Protein AF-A0A8S9ZXM9-F1 (afdb_monomer)

Foldseek 3Di:
DVVVVVVVVVVVVVVVPPPPPPPPDPPPPDDPPPDPDDDDDDDDDDDDDDDDDDDDPPPPPPPPPQPQDALPNAQPDPVLVVLLVVQQDPPQDFVSSQVSSQVSCCVVCVPWDKDKGKDFQDDDPPCSVVSRVPDDTDGDDPNQKHWDDDDGMTMIMGIDDD

Solvent-accessible surface area (backbone atoms only — not comparable to full-atom values): 10664 Å² total; per-residue (Å²): 121,73,74,61,58,55,53,54,52,53,54,55,55,59,62,68,69,73,75,82,87,82,79,80,74,81,86,73,89,70,79,88,76,83,73,75,86,81,82,82,87,81,88,79,85,80,82,84,81,81,83,88,80,86,81,81,78,73,71,78,71,74,79,75,74,71,52,80,66,55,89,85,50,67,40,76,42,66,68,57,48,56,52,43,66,71,30,49,49,90,82,77,44,36,67,65,18,30,51,39,32,50,53,53,49,39,72,75,37,75,92,57,46,72,50,64,50,43,41,74,56,73,84,43,104,86,42,46,71,59,58,58,71,70,49,91,78,76,63,49,81,79,72,42,41,37,48,49,76,56,99,47,35,38,36,42,36,36,57,55,87,129

Radius of gyration: 27.13 Å; Cα contacts (8 Å, |Δi|>4): 149; chains: 1; bounding box: 46×67×76 Å

Organism: NCBI:txid189291

Structure (mmCIF, N/CA/C/O backbone):
data_AF-A0A8S9ZXM9-F1
#
_entry.id   AF-A0A8S9ZXM9-F1
#
loop_
_atom_site.group_PDB
_atom_site.id
_atom_site.type_symbol
_atom_site.label_atom_id
_atom_site.label_alt_id
_atom_site.label_comp_id
_atom_site.label_asym_id
_atom_site.label_entity_id
_atom_site.label_seq_id
_atom_site.pdbx_PDB_ins_code
_atom_site.Cartn_x
_atom_site.Cartn_y
_atom_site.Cartn_z
_atom_site.occupancy
_atom_site.B_iso_or_equiv
_atom_site.auth_seq_id
_atom_site.auth_comp_id
_atom_site.auth_asym_id
_atom_site.auth_atom_id
_atom_site.pdbx_PDB_model_num
ATOM 1 N N . MET A 1 1 ? 21.687 10.323 41.405 1.00 58.84 1 MET A N 1
ATOM 2 C CA . MET A 1 1 ? 22.347 10.073 40.101 1.00 58.84 1 MET A CA 1
ATOM 3 C C . MET A 1 1 ? 21.441 10.254 38.877 1.00 58.84 1 MET A C 1
ATOM 5 O O . MET A 1 1 ? 21.938 10.733 37.873 1.00 58.84 1 MET A O 1
ATOM 9 N N . PHE A 1 2 ? 20.129 9.981 38.925 1.00 55.38 2 PHE A N 1
ATOM 10 C CA . PHE A 1 2 ? 19.255 10.072 37.734 1.00 55.38 2 PHE A CA 1
ATOM 11 C C . PHE A 1 2 ? 18.975 11.486 37.182 1.00 55.38 2 PHE A C 1
ATOM 13 O O . PHE A 1 2 ? 18.726 11.631 35.990 1.00 55.38 2 PHE A O 1
ATOM 20 N N . LYS A 1 3 ? 19.051 12.543 38.006 1.00 56.41 3 LYS A N 1
ATOM 21 C CA . LYS A 1 3 ? 18.758 13.921 37.561 1.00 56.41 3 LYS A CA 1
ATOM 22 C C . LYS A 1 3 ? 19.793 14.502 36.588 1.00 56.41 3 LYS A C 1
ATOM 24 O O . LYS A 1 3 ? 19.432 15.352 35.785 1.00 56.41 3 LYS A O 1
ATOM 29 N N . LEU A 1 4 ? 21.046 14.037 36.626 1.00 65.19 4 LEU A N 1
ATOM 30 C CA . LEU A 1 4 ? 22.095 14.558 35.741 1.00 65.19 4 LEU A CA 1
ATOM 31 C C . LEU A 1 4 ? 21.903 14.077 34.293 1.00 65.19 4 LEU A C 1
ATOM 33 O O . LEU A 1 4 ? 22.046 14.861 33.364 1.00 65.19 4 LEU A O 1
ATOM 37 N N . ASN A 1 5 ? 21.486 12.822 34.104 1.00 69.25 5 ASN A N 1
ATOM 38 C CA . ASN A 1 5 ? 21.314 12.226 32.774 1.00 69.25 5 ASN A CA 1
ATOM 39 C C . ASN A 1 5 ? 20.168 12.861 31.973 1.00 69.25 5 ASN A C 1
ATOM 41 O O . ASN A 1 5 ? 20.264 12.977 30.754 1.00 69.25 5 ASN A O 1
ATOM 45 N N . LEU A 1 6 ? 19.112 13.329 32.646 1.00 75.69 6 LEU A N 1
ATOM 46 C CA . LEU A 1 6 ? 17.988 13.991 31.979 1.00 75.69 6 LEU A CA 1
ATOM 47 C C . LEU A 1 6 ? 18.401 15.339 31.362 1.00 75.69 6 LEU A C 1
ATOM 49 O O . LEU A 1 6 ? 17.957 15.683 30.270 1.00 75.69 6 LEU A O 1
ATOM 53 N N . ILE A 1 7 ? 19.289 16.080 32.031 1.00 79.38 7 ILE A N 1
ATOM 54 C CA . ILE A 1 7 ? 19.772 17.384 31.555 1.00 79.38 7 ILE A CA 1
ATOM 55 C C . ILE A 1 7 ? 20.643 17.207 30.303 1.00 79.38 7 ILE A C 1
ATOM 57 O O . ILE A 1 7 ? 20.488 17.961 29.345 1.00 79.38 7 ILE A O 1
ATOM 61 N N . PHE A 1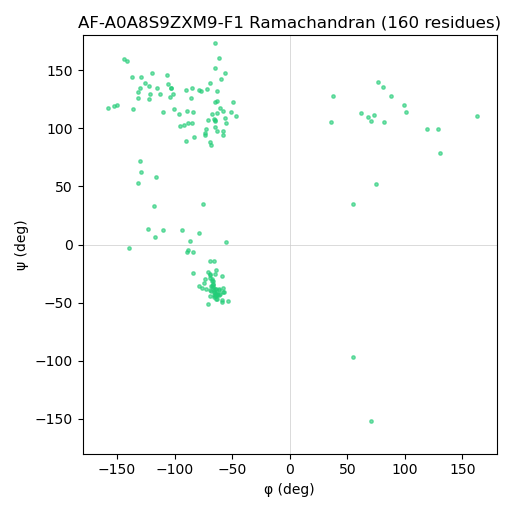 8 ? 21.491 16.173 30.258 1.00 78.19 8 PHE A N 1
ATOM 62 C CA . PHE A 1 8 ? 22.296 15.866 29.069 1.00 78.19 8 PHE A CA 1
ATOM 63 C C . PHE A 1 8 ? 21.442 15.467 27.859 1.00 78.19 8 PHE A C 1
ATOM 65 O O . PHE A 1 8 ? 21.737 15.899 26.747 1.00 78.19 8 PHE A O 1
ATOM 72 N N . ILE A 1 9 ? 20.355 14.715 28.065 1.00 80.81 9 ILE A N 1
ATOM 73 C CA . ILE A 1 9 ? 19.430 14.344 26.981 1.00 80.81 9 ILE A CA 1
ATOM 74 C C . ILE A 1 9 ? 18.710 15.582 26.427 1.00 80.81 9 ILE A C 1
ATOM 76 O O . ILE A 1 9 ? 18.624 15.749 25.212 1.00 80.81 9 ILE A O 1
ATOM 80 N N . ILE A 1 10 ? 18.244 16.487 27.294 1.00 80.12 10 ILE A N 1
ATOM 81 C CA . ILE A 1 10 ? 17.567 17.721 26.862 1.00 80.12 10 ILE A CA 1
ATOM 82 C C . ILE A 1 10 ? 18.533 18.635 26.094 1.00 80.12 10 ILE A C 1
ATOM 84 O O . ILE A 1 10 ? 18.162 19.177 25.052 1.00 80.12 10 ILE A O 1
ATOM 88 N N . LEU A 1 11 ? 19.782 18.762 26.555 1.00 77.75 11 LEU A N 1
ATOM 89 C CA . LEU A 1 11 ? 20.810 19.537 25.853 1.00 77.75 11 LEU A CA 1
ATOM 90 C C . LEU A 1 11 ? 21.161 18.933 24.485 1.00 77.75 11 LEU A C 1
ATOM 92 O O . LEU A 1 11 ? 21.321 19.681 23.523 1.00 77.75 11 LEU A O 1
ATOM 96 N N . TYR A 1 12 ? 21.215 17.603 24.373 1.00 77.25 12 TYR A N 1
ATOM 97 C CA . TYR A 1 12 ? 21.481 16.904 23.111 1.00 77.25 12 TYR A CA 1
ATOM 98 C C . TYR A 1 12 ? 20.339 17.058 22.089 1.00 77.25 12 TYR A C 1
ATOM 100 O O . TYR A 1 12 ? 20.581 17.214 20.894 1.00 77.25 12 TYR A O 1
ATOM 108 N N . ILE A 1 13 ? 19.082 17.083 22.543 1.00 74.81 13 ILE A N 1
ATOM 109 C CA . ILE A 1 13 ? 17.930 17.345 21.665 1.00 74.81 13 ILE A CA 1
ATOM 110 C C . ILE A 1 13 ? 17.935 18.808 21.191 1.00 74.81 13 ILE A C 1
ATOM 112 O O . ILE A 1 13 ? 17.674 19.076 20.019 1.00 74.81 13 ILE A O 1
ATOM 116 N N . PHE A 1 14 ? 18.288 19.762 22.059 1.00 67.44 14 PHE A N 1
ATOM 117 C CA . PHE A 1 14 ? 18.344 21.183 21.688 1.00 67.44 14 PHE A CA 1
ATOM 118 C C . PHE A 1 14 ? 19.449 21.515 20.673 1.00 67.44 14 PHE A C 1
ATOM 120 O O . PHE A 1 14 ? 19.269 22.426 19.861 1.00 67.44 14 PHE A O 1
ATOM 127 N N . THR A 1 15 ? 20.577 20.797 20.679 1.00 65.88 15 THR A N 1
ATOM 128 C CA . THR A 1 15 ? 21.635 20.998 19.673 1.00 65.88 15 THR A CA 1
ATOM 129 C C . THR A 1 15 ? 21.255 20.435 18.303 1.00 65.88 15 THR A C 1
ATOM 131 O O . THR A 1 15 ? 21.638 21.028 17.296 1.00 65.88 15 THR A O 1
ATOM 134 N N . LEU A 1 16 ? 20.438 19.378 18.237 1.00 60.34 16 LEU A N 1
ATOM 135 C CA . LEU A 1 16 ? 19.958 18.803 16.971 1.00 60.34 16 LEU A CA 1
ATOM 136 C C . LEU A 1 16 ? 18.944 19.694 16.227 1.00 60.34 16 LEU A C 1
ATOM 138 O O . LEU A 1 16 ? 18.840 19.610 15.006 1.00 60.34 16 LEU A O 1
ATOM 142 N N . PHE A 1 17 ? 18.240 20.597 16.917 1.00 58.34 17 PHE A N 1
ATOM 143 C CA . PHE A 1 17 ? 17.252 21.488 16.287 1.00 58.34 17 PHE A CA 1
ATOM 144 C C . PHE A 1 17 ? 17.834 22.767 15.658 1.00 58.34 17 PHE A C 1
ATOM 146 O O . PHE A 1 17 ? 17.105 23.496 14.985 1.00 58.34 17 PHE A O 1
ATOM 153 N N . LYS A 1 18 ? 19.132 23.061 15.818 1.00 53.78 18 LYS A N 1
ATOM 154 C CA . LYS A 1 18 ? 19.739 24.301 15.291 1.00 53.78 18 LYS A CA 1
ATOM 155 C C . LYS A 1 18 ? 20.229 24.233 13.835 1.00 53.78 18 LYS A C 1
ATOM 157 O O . LYS A 1 18 ? 20.744 25.235 13.346 1.00 53.78 18 LYS A O 1
ATOM 162 N N . SER A 1 19 ? 20.040 23.124 13.117 1.00 52.16 19 SER A N 1
ATOM 163 C CA . SER A 1 19 ? 20.713 22.903 11.820 1.00 52.16 19 SER A CA 1
ATOM 164 C C . SER A 1 19 ? 19.836 22.941 10.558 1.00 52.16 19 SER A C 1
ATOM 166 O O . SER A 1 19 ? 20.342 22.603 9.496 1.00 52.16 19 SER A O 1
ATOM 168 N N . ASN A 1 20 ? 18.579 23.406 10.608 1.00 50.72 20 ASN A N 1
ATOM 169 C CA . ASN A 1 20 ? 17.680 23.377 9.432 1.00 50.72 20 ASN A CA 1
ATOM 170 C C . ASN A 1 20 ? 17.190 24.748 8.921 1.00 50.72 20 ASN A C 1
ATOM 172 O O . ASN A 1 20 ? 16.101 24.837 8.366 1.00 50.72 20 ASN A O 1
ATOM 176 N N . ASN A 1 21 ? 18.000 25.807 9.029 1.00 52.94 21 ASN A N 1
ATOM 177 C CA . ASN A 1 21 ? 17.746 27.081 8.334 1.00 52.94 21 ASN A CA 1
ATOM 178 C C . ASN A 1 21 ? 18.852 27.406 7.316 1.00 52.94 21 ASN A C 1
ATOM 180 O O . ASN A 1 21 ? 19.478 28.458 7.377 1.00 52.94 21 ASN A O 1
ATOM 184 N N . CYS A 1 22 ? 19.070 26.502 6.359 1.00 48.16 22 CYS A N 1
ATOM 185 C CA . CYS A 1 22 ? 19.856 26.765 5.150 1.00 48.16 22 CYS A CA 1
ATOM 186 C C . CYS A 1 22 ? 19.075 26.335 3.902 1.00 48.16 22 CYS A C 1
ATOM 188 O O . CYS A 1 22 ? 19.506 25.468 3.155 1.00 48.16 22 CYS A O 1
ATOM 190 N N . CYS A 1 23 ? 17.925 26.968 3.672 1.00 48.94 23 CYS A N 1
ATOM 191 C CA . CYS A 1 23 ? 17.291 27.031 2.351 1.00 48.94 23 CYS A CA 1
ATOM 192 C C . CYS A 1 23 ? 16.901 28.487 2.054 1.00 48.94 23 CYS A C 1
ATOM 194 O O . CYS A 1 23 ? 15.752 28.798 1.754 1.00 48.94 23 CYS A O 1
ATOM 196 N N . GLY A 1 24 ? 17.868 29.400 2.183 1.00 41.88 24 GLY A N 1
ATOM 197 C CA . GLY A 1 24 ? 17.791 30.705 1.539 1.00 41.88 24 GLY A CA 1
ATOM 198 C C . GLY A 1 24 ? 18.016 30.505 0.045 1.00 41.88 24 GLY A C 1
ATOM 199 O O . GLY A 1 24 ? 19.150 30.333 -0.391 1.00 41.88 24 GLY A O 1
ATOM 200 N N . PHE A 1 25 ? 16.936 30.476 -0.730 1.00 49.88 25 PHE A N 1
ATOM 201 C CA . PHE A 1 25 ? 17.017 30.584 -2.182 1.00 49.88 25 PHE A CA 1
ATOM 202 C C . PHE A 1 25 ? 17.601 31.958 -2.539 1.00 49.88 25 PHE A C 1
ATOM 204 O O . PHE A 1 25 ? 17.011 32.970 -2.149 1.00 49.88 25 PHE A O 1
ATOM 211 N N . PRO A 1 26 ? 18.707 32.046 -3.299 1.00 46.03 26 PRO A N 1
ATOM 212 C CA . PRO A 1 26 ? 19.041 33.293 -3.958 1.00 46.03 26 PRO A CA 1
ATOM 213 C C . PRO A 1 26 ? 17.979 33.547 -5.032 1.00 46.03 26 PRO A C 1
ATOM 215 O O . PRO A 1 26 ? 17.886 32.833 -6.031 1.00 46.03 26 PRO A O 1
ATOM 218 N N . VAL A 1 27 ? 17.160 34.578 -4.830 1.00 48.56 27 VAL A N 1
ATOM 219 C CA . VAL A 1 27 ? 16.417 35.208 -5.923 1.00 48.56 27 VAL A CA 1
ATOM 220 C C . VAL A 1 27 ? 17.452 35.919 -6.789 1.00 48.56 27 VAL A C 1
ATOM 222 O O . VAL A 1 27 ? 17.769 37.085 -6.579 1.00 48.56 27 VAL A O 1
ATOM 225 N N . GLN A 1 28 ? 18.015 35.196 -7.753 1.00 43.25 28 GLN A N 1
ATOM 226 C CA . GLN A 1 28 ? 18.744 35.799 -8.857 1.00 43.25 28 GLN A CA 1
ATOM 227 C C . GLN A 1 28 ? 17.735 36.056 -9.976 1.00 43.25 28 GLN A C 1
ATOM 229 O O . GLN A 1 28 ? 17.455 35.206 -10.819 1.00 43.25 28 GLN A O 1
ATOM 234 N N . GLN A 1 29 ? 17.125 37.240 -9.932 1.00 52.81 29 GLN A N 1
ATOM 235 C CA . GLN A 1 29 ? 16.458 37.811 -11.092 1.00 52.81 29 GLN A CA 1
ATOM 236 C C . GLN A 1 29 ? 17.530 38.289 -12.072 1.00 52.81 29 GLN A C 1
ATOM 238 O O . GLN A 1 29 ? 18.032 39.403 -11.976 1.00 52.81 29 GLN A O 1
ATOM 243 N N . SER A 1 30 ? 17.849 37.453 -13.049 1.00 47.34 30 SER A N 1
ATOM 244 C CA . SER A 1 30 ? 18.223 37.922 -14.378 1.00 47.34 30 SER A CA 1
ATOM 245 C C . SER A 1 30 ? 17.813 36.852 -15.382 1.00 47.34 30 SER A C 1
ATOM 247 O O . SER A 1 30 ? 18.153 35.678 -15.275 1.00 47.34 30 SER A O 1
ATOM 249 N N . ALA A 1 31 ? 16.944 37.271 -16.294 1.00 46.88 31 ALA A N 1
ATOM 250 C CA . ALA A 1 31 ? 16.279 36.429 -17.266 1.00 46.88 31 ALA A CA 1
ATOM 251 C C . ALA A 1 31 ? 17.275 35.631 -18.131 1.00 46.88 31 ALA A C 1
ATOM 253 O O . ALA A 1 31 ? 18.331 36.163 -18.482 1.00 46.88 31 ALA A O 1
ATOM 254 N N . PRO A 1 32 ? 16.924 34.410 -18.576 1.00 43.56 32 PRO A N 1
ATOM 255 C CA . PRO A 1 32 ? 17.543 33.840 -19.759 1.00 43.56 32 PRO A CA 1
ATOM 256 C C . PRO A 1 32 ? 17.141 34.708 -20.954 1.00 43.56 32 PRO A C 1
ATOM 258 O O . PRO A 1 32 ? 16.023 34.636 -21.466 1.00 43.56 32 PRO A O 1
ATOM 261 N N . VAL A 1 33 ? 18.064 35.572 -21.371 1.00 44.62 33 VAL A N 1
ATOM 262 C CA . VAL A 1 33 ? 18.027 36.186 -22.690 1.00 44.62 33 VAL A CA 1
ATOM 263 C C . VAL A 1 33 ? 18.216 35.048 -23.688 1.00 44.62 33 VAL A C 1
ATOM 265 O O . VAL A 1 33 ? 19.303 34.490 -23.821 1.00 44.62 33 VAL A O 1
ATOM 268 N N . CYS A 1 34 ? 17.141 34.677 -24.375 1.00 40.25 34 CYS A N 1
ATOM 269 C CA . CYS A 1 34 ? 17.221 33.888 -25.593 1.00 40.25 34 CYS A CA 1
ATOM 270 C C . CYS A 1 34 ? 17.864 34.766 -26.677 1.00 40.25 34 CYS A C 1
ATOM 272 O O . CYS A 1 34 ? 17.161 35.428 -27.436 1.00 40.25 34 CYS A O 1
ATOM 274 N N . ILE A 1 35 ? 19.197 34.804 -26.730 1.00 41.47 35 ILE A N 1
ATOM 275 C CA . ILE A 1 35 ? 19.932 35.386 -27.857 1.00 41.47 35 ILE A CA 1
ATOM 276 C C . ILE A 1 35 ? 20.006 34.313 -28.940 1.00 41.47 35 ILE A C 1
ATOM 278 O O . ILE A 1 35 ? 20.899 33.468 -28.951 1.00 41.47 35 ILE A O 1
ATOM 282 N N . CYS A 1 36 ? 19.032 34.347 -29.850 1.00 45.00 36 CYS A N 1
ATOM 283 C CA . CYS A 1 36 ? 19.287 33.924 -31.222 1.00 45.00 36 CYS A CA 1
ATOM 284 C C . CYS A 1 36 ? 20.326 34.891 -31.801 1.00 45.00 36 CYS A C 1
ATOM 286 O O . CYS A 1 36 ? 20.234 36.099 -31.594 1.00 45.00 36 CYS A O 1
ATOM 288 N N . GLY A 1 37 ? 21.356 34.344 -32.441 1.00 40.44 37 GLY A N 1
ATOM 289 C CA . GLY A 1 37 ? 22.493 35.114 -32.922 1.00 40.44 37 GLY A CA 1
ATOM 290 C C . GLY A 1 37 ? 22.131 36.183 -33.954 1.00 40.44 37 GLY A C 1
ATOM 291 O O . GLY A 1 37 ? 21.114 36.098 -34.635 1.00 40.44 37 GLY A O 1
ATOM 292 N N . GLY A 1 38 ? 23.038 37.148 -34.098 1.00 39.50 38 GLY A N 1
ATOM 293 C CA . GLY A 1 38 ? 23.095 38.040 -35.253 1.00 39.50 38 GLY A CA 1
ATOM 294 C C . GLY A 1 38 ? 23.146 39.521 -34.894 1.00 39.50 38 GLY A C 1
ATOM 295 O O . GLY A 1 38 ? 22.120 40.131 -34.648 1.00 39.50 38 GLY A O 1
ATOM 296 N N . GLY A 1 39 ? 24.360 40.077 -34.929 1.00 39.03 39 GLY A N 1
ATOM 297 C CA . GLY A 1 39 ? 24.665 41.351 -35.587 1.00 39.03 39 GLY A CA 1
ATOM 298 C C . GLY A 1 39 ? 23.998 42.647 -35.107 1.00 39.03 39 GLY A C 1
ATOM 299 O O . GLY A 1 39 ? 22.851 42.916 -35.418 1.00 39.03 39 GLY A O 1
ATOM 300 N N . GLY A 1 40 ? 24.832 43.535 -34.557 1.00 38.41 40 GLY A N 1
ATOM 301 C CA . GLY A 1 40 ? 24.922 44.914 -35.050 1.00 38.41 40 GLY A CA 1
ATOM 302 C C . GLY A 1 40 ? 23.887 45.936 -34.573 1.00 38.41 40 GLY A C 1
ATOM 303 O O . GLY A 1 40 ? 22.812 46.039 -35.137 1.00 38.41 40 GLY A O 1
ATOM 304 N N . GLY A 1 41 ? 24.343 46.814 -33.673 1.00 41.47 41 GLY A N 1
ATOM 305 C CA . GLY A 1 41 ? 24.159 48.266 -33.782 1.00 41.47 41 GLY A CA 1
ATOM 306 C C . GLY A 1 41 ? 22.794 48.874 -33.441 1.00 41.47 41 GLY A C 1
ATOM 307 O O . GLY A 1 41 ? 21.746 48.419 -33.870 1.00 41.47 41 GLY A O 1
ATOM 308 N N . GLY A 1 42 ? 22.849 50.027 -32.770 1.00 38.19 42 GLY A N 1
ATOM 309 C CA . GLY A 1 42 ? 21.824 51.059 -32.929 1.00 38.19 42 GLY A CA 1
ATOM 310 C C . GLY A 1 42 ? 21.049 51.412 -31.668 1.00 38.19 42 GLY A C 1
ATOM 311 O O . GLY A 1 42 ? 20.075 50.768 -31.304 1.00 38.19 42 GLY A O 1
ATOM 312 N N . TYR A 1 43 ? 21.473 52.510 -31.052 1.00 44.28 43 TYR A N 1
ATOM 313 C CA . TYR A 1 43 ? 20.714 53.321 -30.108 1.00 44.28 43 TYR A CA 1
ATOM 314 C C . TYR A 1 43 ? 19.442 53.873 -30.771 1.00 44.28 43 TYR A C 1
ATOM 316 O O . TYR A 1 43 ? 19.511 54.323 -31.913 1.00 44.28 43 TYR A O 1
ATOM 324 N N . GLY A 1 44 ? 18.320 53.960 -30.049 1.00 37.66 44 GLY A N 1
ATOM 325 C CA . GLY A 1 44 ? 17.213 54.808 -30.504 1.00 37.66 44 GLY A CA 1
ATOM 326 C C . GLY A 1 44 ? 15.846 54.560 -29.873 1.00 37.66 44 GLY A C 1
ATOM 327 O O . GLY A 1 44 ? 15.204 53.564 -30.157 1.00 37.66 44 GLY A O 1
ATOM 328 N N . CYS A 1 45 ? 15.428 55.539 -29.066 1.00 37.56 45 CYS A N 1
ATOM 329 C CA . CYS A 1 45 ? 14.087 56.117 -28.912 1.00 37.56 45 CYS A CA 1
ATOM 330 C C . CYS A 1 45 ? 12.818 55.246 -28.992 1.00 37.56 45 CYS A C 1
ATOM 332 O O . CYS A 1 45 ? 12.448 54.746 -30.043 1.00 37.56 45 CYS A O 1
ATOM 334 N N . GLY A 1 46 ? 12.001 55.397 -27.943 1.00 39.50 46 GLY A N 1
ATOM 335 C CA . GLY A 1 46 ? 10.728 56.106 -28.110 1.00 39.50 46 GLY A CA 1
ATOM 336 C C . GLY A 1 46 ? 9.470 55.257 -28.288 1.00 39.50 46 GLY A C 1
ATOM 337 O O . GLY A 1 46 ? 9.301 54.567 -29.276 1.00 39.50 46 GLY A O 1
ATOM 338 N N . GLY A 1 47 ? 8.541 55.449 -27.348 1.00 41.84 47 GLY A N 1
ATOM 339 C CA . GLY A 1 47 ? 7.139 55.729 -27.658 1.00 41.84 47 GLY A CA 1
ATOM 340 C C . GLY A 1 47 ? 6.292 54.632 -28.303 1.00 41.84 47 GLY A C 1
ATOM 341 O O . GLY A 1 47 ? 6.321 54.451 -29.507 1.00 41.84 47 GLY A O 1
ATOM 342 N N . GLY A 1 48 ? 5.361 54.111 -27.500 1.00 44.22 48 GLY A N 1
ATOM 343 C CA . GLY A 1 48 ? 3.960 53.994 -27.906 1.00 44.22 48 GLY A CA 1
ATOM 344 C C . GLY A 1 48 ? 3.559 52.812 -28.791 1.00 44.22 48 GLY A C 1
ATOM 345 O O . GLY A 1 48 ? 4.133 52.544 -29.834 1.00 44.22 48 GLY A O 1
ATOM 346 N N . GLY A 1 49 ? 2.429 52.212 -28.414 1.00 38.00 49 GLY A N 1
ATOM 347 C CA . GLY A 1 49 ? 1.515 51.600 -29.372 1.00 38.00 49 GLY A CA 1
ATOM 348 C C . GLY A 1 49 ? 1.603 50.083 -29.505 1.00 38.00 49 GLY A C 1
ATOM 349 O O . GLY A 1 49 ? 2.558 49.537 -30.028 1.00 38.00 49 GLY A O 1
ATOM 350 N N . GLY A 1 50 ? 0.508 49.437 -29.101 1.00 41.06 50 GLY A N 1
ATOM 351 C CA . GLY A 1 50 ? -0.202 48.513 -29.982 1.00 41.06 50 GLY A CA 1
ATOM 352 C C . GLY A 1 50 ? 0.458 47.177 -30.321 1.00 41.06 50 GLY A C 1
ATOM 353 O O . GLY A 1 50 ? 1.264 47.084 -31.228 1.00 41.06 50 GLY A O 1
ATOM 354 N N . GLY A 1 51 ? -0.082 46.122 -29.710 1.00 43.75 51 GLY A N 1
ATOM 355 C CA . GLY A 1 51 ? -0.573 44.969 -30.466 1.00 43.75 51 GLY A CA 1
ATOM 356 C C . GLY A 1 51 ? 0.447 44.017 -31.094 1.00 43.75 51 GLY A C 1
ATOM 357 O O . GLY A 1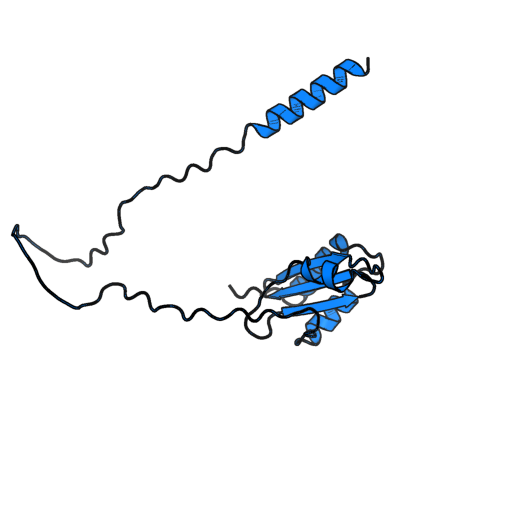 51 ? 0.983 44.269 -32.159 1.00 43.75 51 GLY A O 1
ATOM 358 N N . GLY A 1 52 ? 0.482 42.808 -30.528 1.00 44.34 52 GLY A N 1
ATOM 359 C CA . GLY A 1 52 ? 0.619 41.573 -31.301 1.00 44.34 52 GLY A CA 1
ATOM 360 C C . GLY A 1 52 ? 2.045 41.108 -31.592 1.00 44.34 52 GLY A C 1
ATOM 361 O O . GLY A 1 52 ? 2.843 41.819 -32.181 1.00 44.34 52 GLY A O 1
ATOM 362 N N . GLY A 1 53 ? 2.324 39.844 -31.260 1.00 42.62 53 GLY A N 1
ATOM 363 C CA . GLY A 1 53 ? 3.429 39.108 -31.881 1.00 42.62 53 GLY A CA 1
ATOM 364 C C . GLY A 1 53 ? 4.372 38.406 -30.915 1.00 42.62 53 GLY A C 1
ATOM 365 O O . GLY A 1 53 ? 5.464 38.877 -30.648 1.00 42.62 53 GLY A O 1
ATOM 366 N N . GLY A 1 54 ? 3.922 37.250 -30.424 1.00 51.25 54 GLY A N 1
ATOM 367 C CA . GLY A 1 54 ? 4.717 36.035 -30.225 1.00 51.25 54 GLY A CA 1
ATOM 368 C C . GLY A 1 54 ? 6.181 36.137 -29.788 1.00 51.25 54 GLY A C 1
ATOM 369 O O . GLY A 1 54 ? 7.068 36.264 -30.615 1.00 51.25 54 GLY A O 1
ATOM 370 N N . CYS A 1 55 ? 6.419 35.820 -28.517 1.00 41.19 55 CYS A N 1
ATOM 371 C CA . CYS A 1 55 ? 7.480 34.905 -28.095 1.00 41.19 55 CYS A CA 1
ATOM 372 C C . CYS A 1 55 ? 7.085 34.388 -26.707 1.00 41.19 55 CYS A C 1
ATOM 374 O O . CYS A 1 55 ? 6.910 35.168 -25.778 1.00 41.19 55 CYS A O 1
ATOM 376 N N . CYS A 1 56 ? 6.870 33.079 -26.576 1.00 49.31 56 CYS A N 1
ATOM 377 C CA . CYS A 1 56 ? 6.397 32.410 -25.354 1.00 49.31 56 CYS A CA 1
ATOM 378 C C . CYS A 1 56 ? 4.904 32.603 -25.037 1.00 49.31 56 CYS A C 1
ATOM 380 O O . CYS A 1 56 ? 4.515 32.898 -23.905 1.00 49.31 56 CYS A O 1
ATOM 382 N N . GLY A 1 57 ? 4.039 32.325 -26.017 1.00 49.19 57 GLY A N 1
ATOM 383 C CA . GLY A 1 57 ? 2.670 31.920 -25.719 1.00 49.19 57 GLY A CA 1
ATOM 384 C C . GLY A 1 57 ? 2.709 30.671 -24.841 1.00 49.19 57 GLY A C 1
ATOM 385 O O . GLY A 1 57 ? 2.824 29.555 -25.346 1.00 49.19 57 GLY A O 1
ATOM 386 N N . ARG A 1 58 ? 2.644 30.840 -23.515 1.00 54.50 58 ARG A N 1
ATOM 387 C CA . ARG A 1 58 ? 2.302 29.746 -22.607 1.00 54.50 58 ARG A CA 1
ATOM 388 C C . ARG A 1 58 ? 0.933 29.263 -23.063 1.00 54.50 58 ARG A C 1
ATOM 390 O O . ARG A 1 58 ? -0.073 29.888 -22.734 1.00 54.50 58 ARG A O 1
ATOM 397 N N . LYS A 1 59 ? 0.901 28.186 -23.856 1.00 58.75 59 LYS A N 1
ATOM 398 C CA . LYS A 1 59 ? -0.311 27.404 -24.105 1.00 58.75 59 LYS A CA 1
ATOM 399 C C . LYS A 1 59 ? -0.903 27.199 -22.716 1.00 58.75 59 LYS A C 1
ATOM 401 O O . LYS A 1 59 ? -0.246 26.573 -21.881 1.00 58.75 59 LYS A O 1
ATOM 406 N N . LYS A 1 60 ? -2.045 27.834 -22.415 1.00 55.50 60 LYS A N 1
ATOM 407 C CA . LYS A 1 60 ? -2.757 27.585 -21.161 1.00 55.50 60 LYS A CA 1
ATOM 408 C C . LYS A 1 60 ? -2.977 26.078 -21.163 1.00 55.50 60 LYS A C 1
ATOM 410 O O . LYS A 1 60 ? -3.749 25.590 -21.980 1.00 55.50 60 LYS A O 1
ATOM 415 N N . ARG A 1 61 ? -2.203 25.339 -20.359 1.00 63.06 61 ARG A N 1
ATOM 416 C CA . ARG A 1 61 ? -2.470 23.922 -20.134 1.00 63.06 61 ARG A CA 1
ATOM 417 C C . ARG A 1 61 ? -3.883 23.915 -19.591 1.00 63.06 61 ARG A C 1
ATOM 419 O O . ARG A 1 61 ? -4.133 24.551 -18.566 1.00 63.06 61 ARG A O 1
ATOM 426 N N . GLU A 1 62 ? -4.801 23.320 -20.342 1.00 58.78 62 GLU A N 1
ATOM 427 C CA . GLU A 1 62 ? -6.148 23.091 -19.851 1.00 58.78 62 GLU A CA 1
ATOM 428 C C . GLU A 1 62 ? -5.988 22.445 -18.481 1.00 58.78 62 GLU A C 1
ATOM 430 O O . GLU A 1 62 ? -5.232 21.481 -18.330 1.00 58.78 62 GLU A O 1
ATOM 435 N N . ALA A 1 63 ? -6.572 23.071 -17.460 1.00 56.47 63 ALA A N 1
ATOM 436 C CA . ALA A 1 63 ? -6.528 22.533 -16.119 1.00 56.47 63 ALA A CA 1
ATOM 437 C C . ALA A 1 63 ? -7.269 21.200 -16.184 1.00 56.47 63 ALA A C 1
ATOM 439 O O . ALA A 1 63 ? -8.500 21.173 -16.206 1.00 56.47 63 ALA A O 1
ATOM 440 N N . ILE A 1 64 ? -6.509 20.108 -16.304 1.00 57.44 64 ILE A N 1
ATOM 441 C CA . ILE A 1 64 ? -7.035 18.754 -16.221 1.00 57.44 64 ILE A CA 1
ATOM 442 C C . ILE A 1 64 ? -7.734 18.714 -14.873 1.00 57.44 64 ILE A C 1
ATOM 444 O O . ILE A 1 64 ? -7.072 18.812 -13.841 1.00 57.44 64 ILE A O 1
ATOM 448 N N . LYS A 1 65 ? -9.069 18.677 -14.883 1.00 54.59 65 LYS A N 1
ATOM 449 C CA . LYS A 1 65 ? -9.842 18.605 -13.649 1.00 54.59 65 LYS A CA 1
ATOM 450 C C . LYS A 1 65 ? -9.466 17.276 -12.992 1.00 54.59 65 LYS A C 1
ATOM 452 O O . LYS A 1 65 ? -9.748 16.237 -13.592 1.00 54.59 65 LYS A O 1
ATOM 457 N N . PRO A 1 66 ? -8.795 17.284 -11.827 1.00 54.31 66 PRO A N 1
ATOM 458 C CA . PRO A 1 66 ? -8.500 16.049 -11.126 1.00 54.31 66 PRO A CA 1
ATOM 459 C C . PRO A 1 66 ? -9.836 15.390 -10.789 1.00 54.31 66 PRO A C 1
ATOM 461 O O . PRO A 1 66 ? -10.667 15.973 -10.092 1.00 54.31 66 PRO A O 1
ATOM 464 N N . TYR A 1 67 ? -10.080 14.204 -11.340 1.00 54.41 67 TYR A N 1
ATOM 465 C CA . TYR A 1 67 ? -11.239 13.422 -10.944 1.00 54.41 67 TYR A CA 1
ATOM 466 C C . TYR A 1 67 ? -10.963 12.909 -9.535 1.00 54.41 67 TYR A C 1
ATOM 468 O O . TYR A 1 67 ? -10.127 12.028 -9.344 1.00 54.41 67 TYR A O 1
ATOM 476 N N . PHE A 1 68 ? -11.648 13.479 -8.544 1.00 54.41 68 PHE A N 1
ATOM 477 C CA . PHE A 1 68 ? -11.631 12.953 -7.185 1.00 54.41 68 PHE A CA 1
ATOM 478 C C . PHE A 1 68 ? -12.302 11.586 -7.193 1.00 54.41 68 PHE A C 1
ATOM 480 O O . PHE A 1 68 ? -13.513 11.469 -7.377 1.00 54.41 68 PHE A O 1
ATOM 487 N N . LYS A 1 69 ? -11.494 10.538 -7.043 1.00 64.06 69 LYS A N 1
ATOM 488 C CA . LYS A 1 69 ? -11.984 9.165 -7.006 1.00 64.06 69 LYS A CA 1
ATOM 489 C C . LYS A 1 69 ? -12.163 8.777 -5.549 1.00 64.06 69 LYS A C 1
ATOM 491 O O . LYS A 1 69 ? -11.185 8.538 -4.850 1.00 64.06 69 LYS A O 1
ATOM 496 N N . GLY A 1 70 ? -13.415 8.795 -5.099 1.00 57.97 70 GLY A N 1
ATOM 497 C CA . GLY A 1 70 ? -13.774 8.390 -3.745 1.00 57.97 70 GLY A CA 1
ATOM 498 C C . GLY A 1 70 ? -13.511 6.903 -3.498 1.00 57.97 70 GLY A C 1
ATOM 499 O O . GLY A 1 70 ? -13.199 6.137 -4.412 1.00 57.97 70 GLY A O 1
ATOM 500 N N . ILE A 1 71 ? -13.676 6.489 -2.244 1.00 61.53 71 ILE A N 1
ATOM 501 C CA . ILE A 1 71 ? -13.527 5.091 -1.804 1.00 61.53 71 ILE A CA 1
ATOM 502 C C . ILE A 1 71 ? -14.490 4.150 -2.539 1.00 61.53 71 ILE A C 1
ATOM 504 O O . ILE A 1 71 ? -14.174 2.983 -2.745 1.00 61.53 71 ILE A O 1
ATOM 508 N N . GLU A 1 72 ? -15.628 4.676 -2.986 1.00 61.69 72 GLU A N 1
ATOM 509 C CA . GLU A 1 72 ? -16.643 3.939 -3.737 1.00 61.69 72 GLU A CA 1
ATOM 510 C C . GLU A 1 72 ? -16.205 3.545 -5.149 1.00 61.69 72 GLU A C 1
ATOM 512 O O . GLU A 1 72 ? -16.850 2.692 -5.750 1.00 61.69 72 GLU A O 1
ATOM 517 N N . ASN A 1 73 ? -15.116 4.115 -5.679 1.00 67.94 73 ASN A N 1
ATOM 518 C CA . ASN A 1 73 ? -14.621 3.756 -7.002 1.00 67.94 73 ASN A CA 1
ATOM 519 C C . ASN A 1 73 ? -13.718 2.517 -6.900 1.00 67.94 73 ASN A C 1
ATOM 521 O O . ASN A 1 73 ? -12.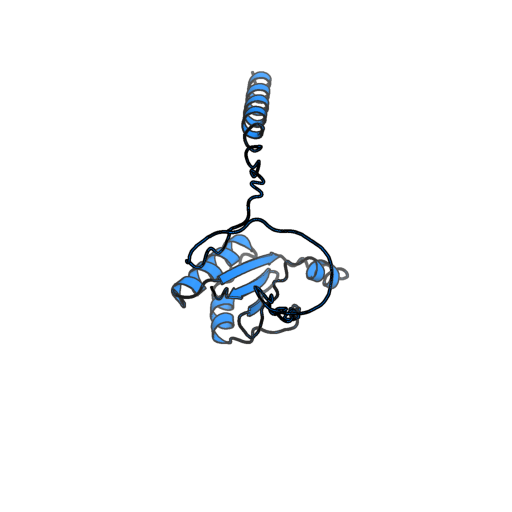567 2.637 -6.457 1.00 67.94 73 ASN A O 1
ATOM 525 N N . PRO A 1 74 ? -14.205 1.326 -7.301 1.00 72.00 74 PRO A N 1
ATOM 526 C CA . PRO A 1 74 ? -13.424 0.106 -7.213 1.00 72.00 74 PRO A CA 1
ATOM 527 C C . PRO A 1 74 ? -12.213 0.172 -8.143 1.00 72.00 74 PRO A C 1
ATOM 529 O O . PRO A 1 74 ? -12.233 0.820 -9.189 1.00 72.00 74 PRO A O 1
ATOM 532 N N . CYS A 1 75 ? -11.160 -0.543 -7.756 1.00 84.62 75 CYS A N 1
ATOM 533 C CA . CYS A 1 75 ? -9.938 -0.688 -8.534 1.00 84.62 75 CYS A CA 1
ATOM 534 C C . CYS A 1 75 ? -10.235 -1.116 -9.992 1.00 84.62 75 CYS A C 1
ATOM 536 O O . CYS A 1 75 ? -10.708 -2.239 -10.197 1.00 84.62 75 CYS A O 1
ATOM 538 N N . PRO A 1 76 ? -9.959 -0.268 -11.005 1.00 84.62 76 PRO A N 1
ATOM 539 C CA . PRO A 1 76 ? -10.213 -0.601 -12.409 1.00 84.62 76 PRO A CA 1
ATOM 540 C C . PRO A 1 76 ? -9.294 -1.724 -12.908 1.00 84.62 76 PRO A C 1
ATOM 542 O O . PRO A 1 76 ? -9.673 -2.511 -13.775 1.00 84.62 76 PRO A O 1
ATOM 545 N N . GLN A 1 77 ? -8.090 -1.830 -12.338 1.00 87.69 77 GLN A N 1
ATOM 546 C CA . GLN A 1 77 ? -7.081 -2.802 -12.742 1.00 87.69 77 GLN A CA 1
ATOM 547 C C . GLN A 1 77 ? -7.197 -4.092 -11.923 1.00 87.69 77 GLN A C 1
ATOM 549 O O . GLN A 1 77 ? -6.753 -4.172 -10.777 1.00 87.69 77 GLN A O 1
ATOM 554 N N . L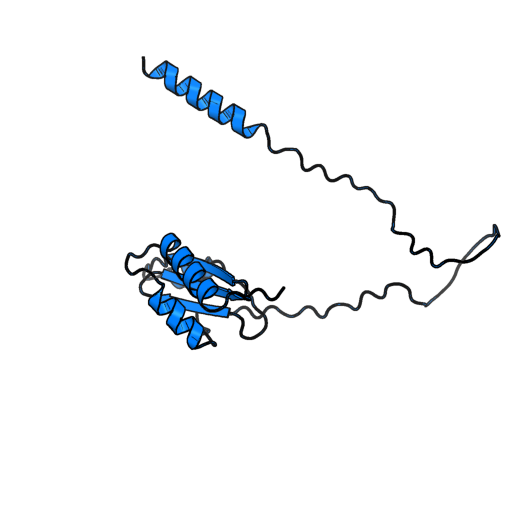YS A 1 78 ? -7.782 -5.133 -12.527 1.00 90.31 78 LYS A N 1
ATOM 555 C CA . LYS A 1 78 ? -8.010 -6.431 -11.865 1.00 90.31 78 LYS A CA 1
ATOM 556 C C . LYS A 1 78 ? -6.719 -7.077 -11.349 1.00 90.31 78 LYS A C 1
ATOM 558 O O . LYS A 1 78 ? -6.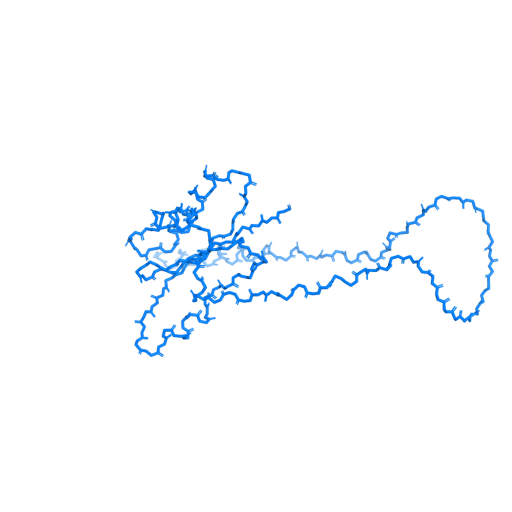727 -7.658 -10.270 1.00 90.31 78 LYS A O 1
ATOM 563 N N . GLU A 1 79 ? -5.618 -6.953 -12.086 1.00 93.25 79 GLU A N 1
ATOM 564 C CA . GLU A 1 79 ? -4.321 -7.512 -11.682 1.00 93.25 79 GLU A CA 1
ATOM 565 C C . GLU A 1 79 ? -3.769 -6.835 -10.427 1.00 93.25 79 GLU A C 1
ATOM 567 O O . GLU A 1 79 ? -3.365 -7.514 -9.485 1.00 93.25 79 GLU A O 1
ATOM 572 N N . TRP A 1 80 ? -3.825 -5.499 -10.366 1.00 94.06 80 TRP A N 1
ATOM 573 C CA . TRP A 1 80 ? -3.394 -4.760 -9.180 1.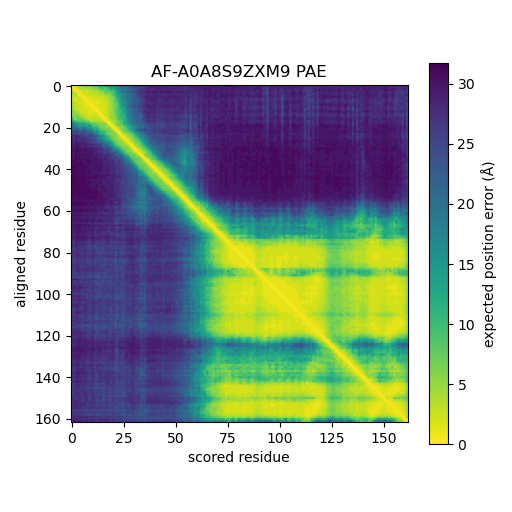00 94.06 80 TRP A CA 1
ATOM 574 C C . TRP A 1 80 ? -4.223 -5.152 -7.974 1.00 94.06 80 TRP A C 1
ATOM 576 O O . TRP A 1 80 ? -3.664 -5.397 -6.910 1.00 94.06 80 TRP A O 1
ATOM 586 N N . LYS A 1 81 ? -5.543 -5.281 -8.146 1.00 93.44 81 LYS A N 1
ATOM 587 C CA . LYS A 1 81 ? -6.428 -5.728 -7.073 1.00 93.44 81 LYS A CA 1
ATOM 588 C C . LYS A 1 81 ? -5.949 -7.052 -6.467 1.00 93.44 81 LYS A C 1
ATOM 590 O O . LYS A 1 81 ? -5.804 -7.121 -5.253 1.00 93.44 81 LYS A O 1
ATOM 595 N N . LEU A 1 82 ? -5.629 -8.054 -7.287 1.00 94.69 82 LEU A N 1
ATOM 596 C CA . LEU A 1 82 ? -5.140 -9.354 -6.805 1.00 94.69 82 LEU A CA 1
ATOM 597 C C . LEU A 1 82 ? -3.800 -9.243 -6.062 1.00 94.69 82 LEU A C 1
ATOM 599 O O . LEU A 1 82 ? -3.611 -9.875 -5.020 1.00 94.69 82 LEU A O 1
ATOM 603 N N . ILE A 1 83 ? -2.875 -8.427 -6.574 1.00 95.19 83 ILE A N 1
ATOM 604 C CA . ILE A 1 83 ? -1.577 -8.181 -5.930 1.00 95.19 83 ILE A CA 1
ATOM 605 C C . ILE A 1 83 ? -1.778 -7.512 -4.564 1.00 95.19 83 ILE A C 1
ATOM 607 O O . ILE A 1 83 ? -1.202 -7.955 -3.570 1.00 95.19 83 ILE A O 1
ATOM 611 N N . LEU A 1 84 ? -2.620 -6.479 -4.503 1.00 94.12 84 LEU A N 1
ATOM 612 C CA . LEU A 1 84 ? -2.918 -5.745 -3.277 1.00 94.12 84 LEU A CA 1
ATOM 613 C C . LEU A 1 84 ? -3.638 -6.632 -2.249 1.00 94.12 84 LEU A C 1
ATOM 615 O O . LEU A 1 84 ? -3.246 -6.636 -1.085 1.00 94.12 84 LEU A O 1
ATOM 619 N N . GLU A 1 85 ? -4.638 -7.420 -2.659 1.00 93.19 85 GLU A N 1
ATOM 620 C CA . GLU A 1 85 ? -5.358 -8.354 -1.773 1.00 93.19 85 GLU A CA 1
ATOM 621 C C . GLU A 1 85 ? -4.414 -9.351 -1.106 1.00 93.19 85 GLU A C 1
ATOM 623 O O . GLU A 1 85 ? -4.545 -9.620 0.089 1.00 93.19 85 GLU A O 1
ATOM 628 N N . LYS A 1 86 ? -3.441 -9.862 -1.866 1.00 94.38 86 LYS A N 1
ATOM 629 C CA . LYS A 1 86 ? -2.444 -10.811 -1.368 1.00 94.38 86 LYS A CA 1
ATOM 630 C C . LYS A 1 86 ? -1.391 -10.152 -0.474 1.00 94.38 86 LYS A C 1
ATOM 632 O O . LYS A 1 86 ? -0.879 -10.801 0.435 1.00 94.38 86 LYS A O 1
ATOM 637 N N . ALA A 1 87 ? -1.043 -8.895 -0.746 1.00 94.19 87 ALA A N 1
ATOM 638 C CA . ALA A 1 87 ? 0.009 -8.177 -0.034 1.00 94.19 87 ALA A CA 1
ATOM 639 C C . ALA A 1 87 ? -0.464 -7.531 1.278 1.00 94.19 87 ALA A C 1
ATOM 641 O O . ALA A 1 87 ? 0.356 -7.305 2.170 1.00 94.19 87 ALA A O 1
ATOM 642 N N . ILE A 1 88 ? -1.760 -7.229 1.425 1.00 91.56 88 ILE A N 1
ATOM 643 C CA . ILE A 1 88 ? -2.281 -6.639 2.664 1.00 91.56 88 ILE A CA 1
ATOM 644 C C . ILE A 1 88 ? -2.136 -7.626 3.818 1.00 91.56 88 ILE A C 1
ATOM 646 O O . ILE A 1 88 ? -2.664 -8.741 3.806 1.00 91.56 88 ILE A O 1
ATOM 650 N N . ASN A 1 89 ? -1.436 -7.179 4.857 1.00 84.38 89 ASN A N 1
ATOM 651 C CA . ASN A 1 89 ? -1.178 -7.994 6.023 1.00 84.38 89 ASN A CA 1
ATOM 652 C C . ASN A 1 89 ? -2.462 -8.170 6.848 1.00 84.38 89 ASN A C 1
ATOM 654 O O . ASN A 1 89 ? -3.161 -7.210 7.178 1.00 84.38 89 ASN A O 1
ATOM 658 N N . SER A 1 90 ? -2.740 -9.407 7.259 1.00 78.94 90 SER A N 1
ATOM 659 C CA . SER A 1 90 ? -3.873 -9.721 8.134 1.00 78.94 90 SER A CA 1
ATOM 660 C C . SER A 1 90 ? -3.753 -9.134 9.544 1.00 78.94 90 SER A C 1
ATOM 662 O O . SER A 1 90 ? -4.767 -9.077 10.240 1.00 78.94 90 SER A O 1
ATOM 664 N N . ASN A 1 91 ? -2.565 -8.671 9.944 1.00 84.00 91 ASN A N 1
ATOM 665 C CA . ASN A 1 91 ? -2.273 -8.150 11.284 1.00 84.00 91 ASN A CA 1
ATOM 666 C C . ASN A 1 91 ? -2.760 -6.708 11.534 1.00 84.00 91 ASN A C 1
ATOM 668 O O . ASN A 1 91 ? -2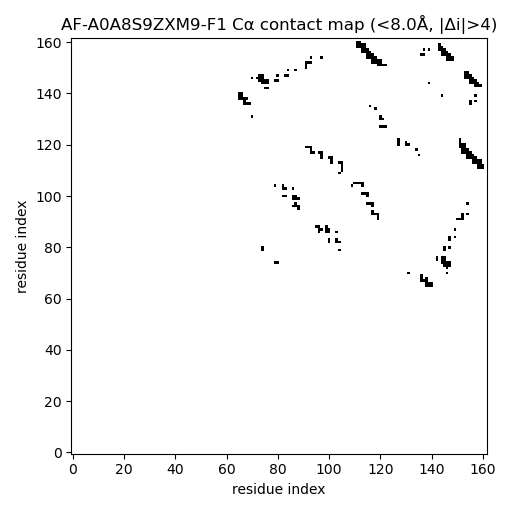.410 -6.118 12.554 1.00 84.00 91 ASN A O 1
ATOM 672 N N . ASN A 1 92 ? -3.566 -6.127 10.637 1.00 84.88 92 ASN A N 1
ATOM 673 C CA . ASN A 1 92 ? -4.109 -4.769 10.777 1.00 84.88 92 ASN A CA 1
ATOM 674 C C . ASN A 1 92 ? -3.028 -3.684 10.984 1.00 84.88 92 ASN A C 1
ATOM 676 O O . ASN A 1 92 ? -3.255 -2.719 11.717 1.00 84.88 92 ASN A O 1
ATOM 680 N N . ASP A 1 93 ? -1.856 -3.826 10.359 1.00 92.31 93 ASP A N 1
ATOM 681 C CA . ASP A 1 93 ? -0.802 -2.810 10.366 1.00 92.31 93 ASP A CA 1
ATOM 682 C C . ASP A 1 93 ? -0.625 -2.155 8.972 1.00 92.31 93 ASP A C 1
ATOM 684 O O . ASP A 1 93 ? -0.238 -2.835 8.013 1.00 92.31 93 ASP A O 1
ATOM 688 N N . PRO A 1 94 ? -0.925 -0.847 8.823 1.00 92.88 94 PRO A N 1
ATOM 689 C CA . PRO A 1 94 ? -0.853 -0.144 7.547 1.00 92.88 94 PRO A CA 1
ATOM 690 C C . PRO A 1 94 ? 0.585 0.030 7.063 1.00 92.88 94 PRO A C 1
ATOM 692 O O . PRO A 1 94 ? 0.800 0.048 5.854 1.00 92.88 94 PRO A O 1
ATOM 695 N N . ILE A 1 95 ? 1.573 0.119 7.961 1.00 93.81 95 ILE A N 1
ATOM 696 C CA . ILE A 1 95 ? 2.972 0.345 7.571 1.00 93.81 95 ILE A CA 1
ATOM 697 C C . ILE A 1 95 ? 3.524 -0.910 6.897 1.00 93.81 95 ILE A C 1
ATOM 699 O O . ILE A 1 95 ? 4.023 -0.842 5.771 1.00 93.81 95 ILE A O 1
ATOM 703 N N . THR A 1 96 ? 3.379 -2.074 7.537 1.00 94.94 96 THR A N 1
ATOM 704 C CA . THR A 1 96 ? 3.785 -3.344 6.914 1.00 94.94 96 THR A CA 1
ATOM 705 C C . THR A 1 96 ? 3.010 -3.628 5.631 1.00 94.94 96 THR A C 1
ATOM 707 O O . THR A 1 96 ? 3.617 -4.072 4.659 1.00 94.94 96 THR A O 1
ATOM 710 N N . SER A 1 97 ? 1.712 -3.310 5.583 1.00 95.12 97 SER A N 1
ATOM 711 C CA . SER A 1 97 ? 0.902 -3.464 4.364 1.00 95.12 97 SER A CA 1
ATOM 712 C C . SER A 1 97 ? 1.381 -2.551 3.230 1.00 95.12 97 SER A C 1
ATOM 714 O O . SER A 1 97 ? 1.518 -3.009 2.100 1.00 95.12 97 SER A O 1
ATOM 716 N N . THR A 1 98 ? 1.712 -1.291 3.530 1.00 95.69 98 THR A N 1
ATOM 717 C CA . THR A 1 98 ? 2.264 -0.340 2.550 1.00 95.69 98 THR A CA 1
ATOM 718 C C . THR A 1 98 ? 3.558 -0.879 1.946 1.00 95.69 98 THR A C 1
ATOM 720 O O . THR A 1 98 ? 3.683 -0.950 0.723 1.00 95.69 98 THR A O 1
ATOM 723 N N . ASN A 1 99 ? 4.491 -1.329 2.789 1.00 96.06 99 ASN A N 1
ATOM 724 C CA . ASN A 1 99 ? 5.768 -1.875 2.329 1.00 96.06 99 ASN A CA 1
ATOM 725 C C . ASN A 1 99 ? 5.572 -3.149 1.496 1.00 96.06 99 ASN A C 1
ATOM 727 O O . ASN A 1 99 ? 6.168 -3.282 0.429 1.00 96.06 99 ASN A O 1
ATOM 731 N N . ALA A 1 100 ? 4.699 -4.060 1.936 1.00 96.31 100 ALA A N 1
ATOM 732 C CA . ALA A 1 100 ? 4.418 -5.302 1.221 1.00 96.31 100 ALA A CA 1
ATOM 733 C C . ALA A 1 100 ? 3.805 -5.054 -0.166 1.00 96.31 100 ALA A C 1
ATOM 735 O O . ALA A 1 100 ? 4.219 -5.682 -1.145 1.00 96.31 100 ALA A O 1
ATOM 736 N N . ILE A 1 101 ? 2.854 -4.119 -0.270 1.00 96.06 101 ILE A N 1
ATOM 737 C CA . ILE A 1 101 ? 2.254 -3.722 -1.550 1.00 96.06 101 ILE A CA 1
ATOM 738 C C . ILE A 1 101 ? 3.315 -3.084 -2.447 1.00 96.06 101 ILE A C 1
ATOM 740 O O . ILE A 1 101 ? 3.436 -3.472 -3.609 1.00 96.06 101 ILE A O 1
ATOM 744 N N . HIS A 1 102 ? 4.114 -2.156 -1.914 1.00 94.88 102 HIS A N 1
ATOM 745 C CA . HIS A 1 102 ? 5.155 -1.477 -2.682 1.00 94.88 102 HIS A CA 1
ATOM 746 C C . HIS A 1 102 ? 6.166 -2.474 -3.266 1.00 94.88 102 HIS A C 1
ATOM 748 O O . HIS A 1 102 ? 6.435 -2.451 -4.467 1.00 94.88 102 HIS A O 1
ATOM 754 N N . THR A 1 103 ? 6.667 -3.408 -2.451 1.00 96.12 103 THR A N 1
ATOM 755 C CA . THR A 1 103 ? 7.561 -4.479 -2.915 1.00 96.12 103 THR A CA 1
ATOM 756 C C . THR A 1 103 ? 6.885 -5.375 -3.954 1.00 96.12 103 THR A C 1
ATOM 758 O O . THR A 1 103 ? 7.492 -5.697 -4.973 1.00 96.12 103 THR A O 1
ATOM 761 N N . SER A 1 104 ? 5.624 -5.759 -3.742 1.00 96.56 104 SER A N 1
ATOM 762 C CA . SER A 1 104 ? 4.908 -6.658 -4.659 1.00 96.56 104 SER A CA 1
ATOM 763 C C . SER A 1 104 ? 4.663 -6.027 -6.032 1.00 96.56 104 SER A C 1
ATOM 765 O O . SER A 1 104 ? 4.845 -6.700 -7.049 1.00 96.56 104 SER A O 1
ATOM 767 N N . LEU A 1 105 ? 4.292 -4.743 -6.066 1.00 95.31 105 LEU A N 1
ATOM 768 C CA . LEU A 1 105 ? 4.090 -3.984 -7.302 1.00 95.31 105 LEU A CA 1
ATOM 769 C C . LEU A 1 105 ? 5.403 -3.721 -8.031 1.00 95.31 105 LEU A C 1
ATOM 771 O O . LEU A 1 105 ? 5.458 -3.914 -9.241 1.00 95.31 105 LEU A O 1
ATOM 775 N N . PHE A 1 106 ? 6.457 -3.329 -7.311 1.00 94.50 106 PHE A N 1
ATOM 776 C CA . PHE A 1 106 ? 7.772 -3.096 -7.910 1.00 94.50 106 PHE A CA 1
ATOM 777 C C . PHE A 1 106 ? 8.337 -4.370 -8.549 1.00 94.50 106 PHE A C 1
ATOM 779 O O . PHE A 1 106 ? 8.880 -4.324 -9.649 1.00 94.50 106 PHE A O 1
ATOM 786 N N . ASN A 1 107 ? 8.141 -5.523 -7.904 1.00 95.75 107 ASN A N 1
ATOM 787 C CA . ASN A 1 107 ? 8.583 -6.806 -8.447 1.00 95.75 107 ASN A CA 1
ATOM 788 C C . ASN A 1 107 ? 7.793 -7.228 -9.697 1.00 95.75 107 ASN A C 1
ATOM 790 O O . ASN A 1 107 ? 8.369 -7.838 -10.593 1.00 95.75 107 ASN A O 1
ATOM 794 N N . HIS A 1 108 ? 6.491 -6.923 -9.768 1.00 95.94 108 HIS A N 1
ATOM 795 C CA . HIS A 1 108 ? 5.670 -7.243 -10.945 1.00 95.94 108 HIS A CA 1
ATOM 796 C C . HIS A 1 108 ? 5.871 -6.252 -12.096 1.00 95.94 108 HIS A C 1
ATOM 798 O O . HIS A 1 108 ? 5.844 -6.648 -13.259 1.00 95.94 108 HIS A O 1
ATOM 804 N N . TYR A 1 109 ? 6.079 -4.972 -11.786 1.00 94.25 109 TYR A N 1
ATOM 805 C CA . TYR A 1 109 ? 6.165 -3.888 -12.762 1.00 94.25 109 TYR A CA 1
ATOM 806 C C . TYR A 1 109 ? 7.428 -3.042 -12.518 1.00 94.25 109 TYR A C 1
ATOM 808 O O . TYR A 1 109 ? 7.325 -1.893 -12.083 1.00 94.25 109 TYR A O 1
ATOM 816 N N . PRO A 1 110 ? 8.630 -3.567 -12.825 1.00 91.88 110 PRO A N 1
ATOM 817 C CA . PRO A 1 110 ? 9.905 -2.924 -12.478 1.00 91.88 110 PRO A CA 1
ATOM 818 C C . PRO A 1 110 ? 10.132 -1.572 -13.169 1.00 91.88 110 PRO A C 1
ATOM 820 O O . PRO A 1 110 ? 10.900 -0.743 -12.687 1.00 91.88 110 PRO A O 1
ATOM 823 N N . ASN A 1 111 ? 9.448 -1.330 -14.289 1.00 92.31 111 ASN A N 1
ATOM 824 C CA . ASN A 1 111 ? 9.559 -0.089 -15.058 1.00 92.31 111 ASN A CA 1
ATOM 825 C C . ASN A 1 111 ? 8.573 0.996 -14.599 1.00 92.31 111 ASN A C 1
ATOM 827 O O . ASN A 1 111 ? 8.642 2.127 -15.080 1.00 92.31 111 ASN A O 1
ATOM 831 N N . ASN A 1 112 ? 7.661 0.671 -13.680 1.00 90.75 112 ASN A N 1
ATOM 832 C CA . ASN A 1 112 ? 6.622 1.583 -13.226 1.00 90.75 112 ASN A CA 1
ATOM 833 C C . ASN A 1 112 ? 6.935 2.082 -11.813 1.00 90.75 112 ASN A C 1
ATOM 835 O O . ASN A 1 112 ? 7.468 1.359 -10.973 1.00 90.75 112 ASN A O 1
ATOM 839 N N . LYS A 1 113 ? 6.574 3.337 -11.538 1.00 93.12 113 LYS A N 1
ATOM 840 C CA . LYS A 1 113 ? 6.691 3.938 -10.206 1.00 93.12 113 LYS A CA 1
ATOM 841 C C . LYS A 1 113 ? 5.310 4.041 -9.583 1.00 93.12 113 LYS A C 1
ATOM 843 O O . LYS A 1 113 ? 4.359 4.434 -10.255 1.00 93.12 113 LYS A O 1
ATOM 848 N N . PHE A 1 114 ? 5.211 3.729 -8.298 1.00 93.12 114 PHE A N 1
ATOM 849 C CA . PHE A 1 114 ? 3.946 3.715 -7.575 1.00 93.12 114 PHE A CA 1
ATOM 850 C C . PHE A 1 114 ? 4.052 4.524 -6.287 1.00 93.12 114 PHE A C 1
ATOM 852 O O . PHE A 1 114 ? 5.083 4.507 -5.619 1.00 93.12 114 PHE A O 1
ATOM 859 N N . ILE A 1 115 ? 2.968 5.204 -5.928 1.00 93.38 115 ILE A N 1
ATOM 860 C CA . ILE A 1 115 ? 2.735 5.728 -4.583 1.00 93.38 115 ILE A CA 1
ATOM 861 C C . ILE A 1 115 ? 1.713 4.812 -3.940 1.00 93.38 115 ILE A C 1
ATOM 863 O O . ILE A 1 115 ? 0.649 4.582 -4.513 1.00 93.38 115 ILE A O 1
ATOM 867 N N . VAL A 1 116 ? 2.040 4.301 -2.761 1.00 94.00 116 VAL A N 1
ATOM 868 C CA . VAL A 1 116 ? 1.146 3.467 -1.964 1.00 94.00 116 VAL A CA 1
ATOM 869 C C . VAL A 1 116 ? 0.955 4.148 -0.622 1.00 94.00 116 VAL A C 1
ATOM 871 O O . VAL A 1 116 ? 1.930 4.497 0.041 1.00 94.00 116 VAL A O 1
ATOM 874 N N . THR A 1 117 ? -0.294 4.309 -0.212 1.00 93.31 117 THR A N 1
ATOM 875 C CA . THR A 1 117 ? -0.649 4.793 1.120 1.00 93.31 117 THR A CA 1
ATOM 876 C C . THR A 1 117 ? -1.708 3.898 1.717 1.00 93.31 117 THR A C 1
ATOM 878 O O . THR A 1 117 ? -2.757 3.696 1.109 1.00 93.31 117 THR A O 1
ATOM 881 N N . CYS A 1 118 ? -1.447 3.394 2.917 1.00 92.88 118 CYS A N 1
ATOM 882 C CA . CYS A 1 118 ? -2.429 2.666 3.700 1.00 92.88 118 CYS A CA 1
ATOM 883 C C . CYS A 1 118 ? -2.692 3.371 5.024 1.00 92.88 118 CYS A C 1
ATOM 885 O O . CYS A 1 118 ? -1.780 3.942 5.620 1.00 92.88 118 CYS A O 1
ATOM 887 N N . ASP A 1 119 ? -3.920 3.256 5.511 1.00 91.75 119 ASP A N 1
ATOM 888 C CA . ASP A 1 119 ? -4.319 3.765 6.815 1.00 91.75 119 ASP A CA 1
ATOM 889 C C . ASP A 1 119 ? -5.345 2.835 7.479 1.00 91.75 119 ASP A C 1
ATOM 891 O O . ASP A 1 119 ? -6.000 2.017 6.817 1.00 91.75 119 ASP A O 1
ATOM 895 N N . LYS A 1 120 ? -5.476 2.934 8.803 1.00 90.31 120 LYS A N 1
ATOM 896 C CA . LYS A 1 120 ? -6.474 2.175 9.561 1.00 90.31 120 LYS A CA 1
ATOM 897 C C . LYS A 1 120 ? -7.799 2.9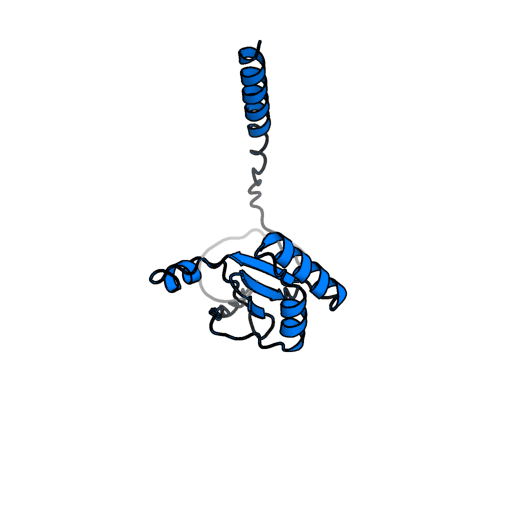23 9.567 1.00 90.31 120 LYS A C 1
ATOM 899 O O . LYS A 1 120 ? -7.893 4.045 10.053 1.00 90.31 120 LYS A O 1
ATOM 904 N N . ILE A 1 121 ? -8.859 2.248 9.144 1.00 85.19 121 ILE A N 1
ATOM 905 C CA . ILE A 1 121 ? -10.223 2.742 9.303 1.00 85.19 121 ILE A CA 1
ATOM 906 C C . ILE A 1 121 ? -10.766 2.261 10.645 1.00 85.19 121 ILE A C 1
ATOM 908 O O . ILE A 1 121 ? -10.972 1.067 10.874 1.00 85.19 121 ILE A O 1
ATOM 912 N N . ILE A 1 122 ? -11.022 3.212 11.543 1.00 81.38 122 ILE A N 1
ATOM 913 C CA . ILE A 1 122 ? -11.712 2.955 12.805 1.00 81.38 122 ILE A CA 1
ATOM 914 C C . ILE A 1 122 ? -13.215 3.104 12.550 1.00 81.38 122 ILE A C 1
ATOM 916 O O . ILE A 1 122 ? -13.734 4.217 12.443 1.00 81.38 122 ILE A O 1
ATOM 920 N N . LYS A 1 123 ? -13.930 1.978 12.470 1.00 68.00 123 LYS A N 1
ATOM 921 C CA . LYS A 1 123 ? -15.396 1.967 12.381 1.00 68.00 123 LYS A CA 1
ATOM 922 C C . LYS A 1 123 ? -15.997 2.329 13.738 1.00 68.00 123 LYS A C 1
ATOM 924 O O . LYS A 1 123 ? -16.156 1.473 14.605 1.00 68.00 123 LYS A O 1
ATOM 929 N N . LYS A 1 124 ? -16.302 3.609 13.949 1.00 63.28 124 LYS A N 1
ATOM 930 C CA . LYS A 1 124 ? -17.205 4.049 15.021 1.00 63.28 124 LYS A CA 1
ATOM 931 C C . LYS A 1 124 ? -18.562 4.336 14.391 1.00 63.28 124 LYS A C 1
ATOM 933 O O . LYS A 1 124 ? -18.629 5.072 13.416 1.00 63.28 124 LYS A O 1
ATOM 938 N N . ASN A 1 125 ? -19.620 3.764 14.965 1.00 61.62 125 ASN A N 1
ATOM 939 C CA . ASN A 1 125 ? -20.979 3.611 14.412 1.00 61.62 125 ASN A CA 1
ATOM 940 C C . ASN A 1 125 ? -21.712 4.892 13.926 1.00 61.62 125 ASN A C 1
ATOM 942 O O . ASN A 1 125 ? -22.861 4.790 13.508 1.00 61.62 125 ASN A O 1
ATOM 946 N N . LYS A 1 126 ? -21.100 6.084 13.980 1.00 57.94 126 LYS A N 1
ATOM 947 C CA . LYS A 1 126 ? -21.617 7.344 13.404 1.00 57.94 126 LYS A CA 1
ATOM 948 C C . LYS A 1 126 ? -20.554 8.228 12.720 1.00 57.94 126 LYS A C 1
ATOM 950 O O . LYS A 1 126 ? -20.916 9.235 12.128 1.00 57.94 126 LYS A O 1
ATOM 955 N N . ASP A 1 127 ? -19.275 7.840 12.752 1.00 57.31 127 ASP A N 1
ATOM 956 C CA . ASP A 1 127 ? -18.142 8.651 12.268 1.00 57.31 127 ASP A CA 1
ATOM 957 C C . ASP A 1 127 ? -17.402 8.013 11.083 1.00 57.31 127 ASP A C 1
ATOM 959 O O . ASP A 1 127 ? -16.356 8.507 10.665 1.00 57.31 127 ASP A O 1
ATOM 963 N N . GLU A 1 128 ? -17.911 6.905 10.539 1.00 60.78 128 GLU A N 1
ATOM 964 C CA . GLU A 1 128 ? -17.266 6.196 9.426 1.00 60.78 128 GLU A CA 1
ATOM 965 C C . GLU A 1 128 ? -17.081 7.123 8.213 1.00 60.78 128 GLU A C 1
ATOM 967 O O . GLU A 1 128 ? -15.993 7.186 7.644 1.00 60.78 128 GLU A O 1
ATOM 972 N N . GLU A 1 129 ? -18.080 7.955 7.909 1.00 59.94 129 GLU A N 1
ATOM 973 C CA . GLU A 1 129 ? -18.009 8.938 6.823 1.00 59.94 129 GLU A CA 1
ATOM 974 C C . GLU A 1 129 ? -16.979 10.055 7.091 1.00 59.94 129 GLU A C 1
ATOM 976 O O . GLU A 1 129 ? -16.306 10.526 6.173 1.00 59.94 129 GLU A O 1
ATOM 981 N N . ASN A 1 130 ? -16.807 10.463 8.353 1.00 60.22 130 ASN A N 1
ATOM 982 C CA . ASN A 1 130 ? -15.858 11.513 8.736 1.00 60.22 130 ASN A CA 1
ATOM 983 C C . ASN A 1 130 ? -14.412 11.007 8.725 1.00 60.22 130 ASN A C 1
ATOM 985 O O . ASN A 1 130 ? -13.512 11.724 8.290 1.00 60.22 130 ASN A O 1
ATOM 989 N N . ASN A 1 131 ? -14.182 9.761 9.145 1.00 63.22 131 ASN A N 1
ATOM 990 C CA . ASN A 1 131 ? -12.856 9.146 9.080 1.00 63.22 131 ASN A CA 1
ATOM 991 C C . ASN A 1 131 ? -12.409 8.933 7.630 1.00 63.22 131 ASN A C 1
ATOM 993 O O . ASN A 1 131 ? -11.238 9.120 7.318 1.00 63.22 131 ASN A O 1
ATOM 997 N N . ILE A 1 132 ? -13.349 8.627 6.734 1.00 67.44 132 ILE A N 1
ATOM 998 C CA . ILE A 1 132 ? -13.087 8.469 5.302 1.00 67.44 132 ILE A CA 1
ATOM 999 C C . ILE A 1 132 ? -12.660 9.786 4.638 1.00 67.44 132 ILE A C 1
ATOM 1001 O O . ILE A 1 132 ? -11.751 9.791 3.807 1.00 67.44 132 ILE A O 1
ATOM 1005 N N . LYS A 1 133 ? -13.269 10.914 5.022 1.00 65.50 133 LYS A N 1
ATOM 1006 C CA . LYS A 1 133 ? -12.941 12.245 4.474 1.00 65.50 133 LYS A CA 1
ATOM 1007 C C . LYS A 1 133 ? -11.522 12.710 4.812 1.00 65.50 133 LYS A C 1
ATOM 1009 O O . LYS A 1 133 ? -10.956 13.497 4.059 1.00 65.50 133 LYS A O 1
ATOM 1014 N N . ASN A 1 134 ? -10.952 12.207 5.906 1.00 70.94 134 ASN A N 1
ATOM 1015 C CA . ASN A 1 134 ? -9.602 12.557 6.348 1.00 70.94 134 ASN A CA 1
ATOM 1016 C C . ASN A 1 134 ? -8.511 11.661 5.747 1.00 70.94 134 ASN A C 1
ATOM 1018 O O . ASN A 1 134 ? -7.329 11.918 5.976 1.00 70.94 134 ASN A O 1
ATOM 1022 N N . LEU A 1 135 ? -8.880 10.622 4.991 1.00 77.50 135 LEU A N 1
ATOM 1023 C CA . LEU A 1 135 ? -7.899 9.756 4.354 1.00 77.50 135 LEU A CA 1
ATOM 1024 C C . LEU A 1 135 ? -7.177 10.508 3.229 1.00 77.50 135 LEU A C 1
ATOM 1026 O O . LEU A 1 135 ? -7.814 11.243 2.463 1.00 77.50 135 LEU A O 1
ATOM 1030 N N . PRO A 1 136 ? -5.851 10.328 3.107 1.00 75.19 136 PRO A N 1
ATOM 1031 C CA . PRO A 1 136 ? -5.078 10.957 2.051 1.00 75.19 136 PRO A CA 1
ATOM 1032 C C . PRO A 1 136 ? -5.540 10.409 0.702 1.00 75.19 136 PRO A C 1
ATOM 1034 O O . PRO A 1 136 ? -5.230 9.278 0.360 1.00 75.19 136 PRO A O 1
ATOM 1037 N N . ASN A 1 137 ? -6.280 11.212 -0.063 1.00 74.75 137 ASN A N 1
ATOM 1038 C CA . ASN A 1 137 ? -6.777 10.818 -1.375 1.00 74.75 137 ASN A CA 1
ATOM 1039 C C . ASN A 1 137 ? -5.911 11.423 -2.477 1.00 74.75 137 ASN A C 1
ATOM 1041 O O . ASN A 1 137 ? -5.871 12.641 -2.673 1.00 74.75 137 ASN A O 1
ATOM 1045 N N . PHE A 1 138 ? -5.258 10.560 -3.242 1.00 79.94 138 PHE A N 1
ATOM 1046 C CA . PHE A 1 138 ? -4.576 10.942 -4.466 1.00 79.94 138 PHE A CA 1
ATOM 1047 C C . PHE A 1 138 ? -5.562 10.963 -5.630 1.00 79.94 138 PHE A C 1
ATOM 1049 O O . PHE A 1 138 ? -6.351 10.038 -5.834 1.00 79.94 138 PHE A O 1
ATOM 1056 N N . SER A 1 139 ? -5.489 12.026 -6.426 1.00 73.00 139 SER A N 1
ATOM 1057 C CA . SER A 1 139 ? -6.158 12.084 -7.720 1.00 73.00 139 SER A CA 1
ATOM 1058 C C . SER A 1 139 ? -5.219 11.566 -8.802 1.00 73.00 139 SER A C 1
ATOM 1060 O O . SER A 1 139 ? -4.081 12.021 -8.907 1.00 73.00 139 SER A O 1
ATOM 1062 N N . ALA A 1 140 ? -5.730 10.689 -9.661 1.00 71.00 140 ALA A N 1
ATOM 1063 C CA . ALA A 1 140 ? -5.034 10.211 -10.848 1.00 71.00 140 ALA A CA 1
ATOM 1064 C C . ALA A 1 140 ? -5.901 10.420 -12.093 1.00 71.00 140 ALA A C 1
ATOM 1066 O O . ALA A 1 140 ? -7.112 10.174 -12.075 1.00 71.00 140 ALA A O 1
ATOM 1067 N N . SER A 1 141 ? -5.272 10.848 -13.186 1.00 70.31 141 SER A N 1
ATOM 1068 C CA . SER A 1 141 ? -5.903 10.882 -14.506 1.00 70.31 141 SER A CA 1
ATOM 1069 C C . SER A 1 141 ? -5.936 9.466 -15.092 1.00 70.31 141 SER A C 1
ATOM 1071 O O . SER A 1 141 ? -4.925 8.769 -15.077 1.00 70.31 141 SER A O 1
ATOM 1073 N N . GLY A 1 142 ? -7.087 9.032 -15.615 1.00 77.62 142 GLY A N 1
ATOM 1074 C CA . GLY A 1 142 ? -7.242 7.693 -16.204 1.00 77.62 142 GLY A CA 1
ATOM 1075 C C . GLY A 1 142 ? -7.226 6.557 -15.174 1.00 77.62 142 GLY A C 1
ATOM 1076 O O . GLY A 1 142 ? -7.608 6.760 -14.023 1.00 77.62 142 GLY A O 1
ATOM 1077 N N . ASP A 1 143 ? -6.797 5.362 -15.576 1.00 79.81 143 ASP A N 1
ATOM 1078 C CA . ASP A 1 143 ? -6.924 4.129 -14.778 1.00 79.81 143 ASP A CA 1
ATOM 1079 C C . ASP A 1 143 ? -5.697 3.795 -13.922 1.00 79.81 143 ASP A C 1
ATOM 1081 O O . ASP A 1 143 ? -5.599 2.701 -13.373 1.00 79.81 143 ASP A O 1
ATOM 1085 N N . GLY A 1 144 ? -4.760 4.731 -13.767 1.00 88.00 144 GLY A N 1
ATOM 1086 C CA . GLY A 1 144 ? -3.528 4.556 -12.990 1.00 88.00 144 GLY A CA 1
ATOM 1087 C C . GLY A 1 144 ? -3.717 4.597 -11.471 1.00 88.00 144 GLY A C 1
ATOM 1088 O O . GLY A 1 144 ? -2.857 5.129 -10.777 1.00 88.00 144 GLY A O 1
ATOM 1089 N N . TYR A 1 145 ? -4.833 4.097 -10.943 1.00 90.44 145 TYR A N 1
ATOM 1090 C CA . TYR A 1 145 ? -5.129 4.085 -9.511 1.00 90.44 145 TYR A CA 1
ATOM 1091 C C . TYR A 1 145 ? -5.822 2.786 -9.104 1.00 90.44 145 TYR A C 1
ATOM 1093 O O . TYR A 1 145 ? -6.455 2.121 -9.922 1.00 90.44 145 TYR A O 1
ATOM 1101 N N . CYS A 1 146 ? -5.733 2.444 -7.825 1.00 91.12 146 CYS A N 1
ATOM 1102 C CA . CYS A 1 146 ? -6.430 1.312 -7.239 1.00 91.12 146 CYS A CA 1
ATOM 1103 C C . CYS A 1 146 ? -6.676 1.585 -5.758 1.00 91.12 146 CYS A C 1
ATOM 1105 O O . CYS A 1 146 ? -5.728 1.763 -4.994 1.00 91.12 146 CYS A O 1
ATOM 1107 N N . ASN A 1 147 ? -7.948 1.614 -5.368 1.00 91.19 147 ASN A N 1
ATOM 1108 C CA . ASN A 1 147 ? -8.362 1.682 -3.973 1.00 91.19 147 ASN A CA 1
ATOM 1109 C C . ASN A 1 147 ? -8.817 0.293 -3.541 1.00 91.19 147 ASN A C 1
ATOM 1111 O O . ASN A 1 147 ? -9.575 -0.371 -4.258 1.00 91.19 147 ASN A O 1
ATOM 1115 N N . ILE A 1 148 ? -8.369 -0.139 -2.369 1.00 91.19 148 ILE A N 1
ATOM 1116 C CA . ILE A 1 148 ? -8.792 -1.399 -1.784 1.00 91.19 148 ILE A CA 1
ATOM 1117 C C . ILE A 1 148 ? -9.062 -1.251 -0.296 1.00 91.19 148 ILE A C 1
ATOM 1119 O O . ILE A 1 148 ? -8.381 -0.522 0.425 1.00 91.19 148 ILE A O 1
ATOM 1123 N N . PHE A 1 149 ? -10.067 -1.986 0.156 1.00 89.00 149 PHE A N 1
ATOM 1124 C CA . PHE A 1 149 ? -10.431 -2.077 1.551 1.00 89.00 149 PHE A CA 1
ATOM 1125 C C . PHE A 1 149 ? -10.371 -3.535 1.992 1.00 89.00 149 PHE A C 1
ATOM 1127 O O . PHE A 1 149 ? -11.005 -4.396 1.382 1.00 89.00 149 PHE A O 1
ATOM 1134 N N . ASN A 1 150 ? -9.609 -3.814 3.046 1.00 88.38 150 ASN A N 1
ATOM 1135 C CA . ASN A 1 150 ? -9.516 -5.149 3.622 1.00 88.38 150 ASN A CA 1
ATOM 1136 C C . ASN A 1 150 ? -9.583 -5.055 5.150 1.00 88.38 150 ASN A C 1
ATOM 1138 O O . ASN A 1 150 ? -8.714 -4.463 5.794 1.00 88.38 150 ASN A O 1
ATOM 1142 N N . LYS A 1 151 ? -10.632 -5.649 5.730 1.00 85.69 151 LYS A N 1
ATOM 1143 C CA . LYS A 1 151 ? -10.964 -5.594 7.164 1.00 85.69 151 LYS A CA 1
ATOM 1144 C C . LYS A 1 151 ? -11.077 -4.158 7.688 1.00 85.69 151 LYS A C 1
ATOM 1146 O O . LYS A 1 151 ? -12.132 -3.553 7.552 1.00 85.69 151 LYS A O 1
ATOM 1151 N N . ASN A 1 152 ? -10.001 -3.647 8.289 1.00 88.19 152 ASN A N 1
ATOM 1152 C CA . ASN A 1 152 ? -9.904 -2.320 8.899 1.00 88.19 152 ASN A CA 1
ATOM 1153 C C . ASN A 1 152 ? -8.759 -1.498 8.292 1.00 88.19 152 ASN A C 1
ATOM 1155 O O . ASN A 1 152 ? -8.361 -0.493 8.873 1.00 88.19 152 ASN A O 1
ATOM 1159 N N . ILE A 1 153 ? -8.191 -1.933 7.167 1.00 89.69 153 ILE A N 1
ATOM 1160 C CA . ILE A 1 153 ? -7.162 -1.191 6.445 1.00 89.69 153 ILE A CA 1
ATOM 1161 C C . ILE A 1 153 ? -7.743 -0.745 5.113 1.00 89.69 153 ILE A C 1
ATOM 1163 O O . ILE A 1 153 ? -8.286 -1.545 4.346 1.00 89.69 153 ILE A O 1
ATOM 1167 N N . TRP A 1 154 ? -7.584 0.539 4.838 1.00 90.81 154 TRP A N 1
ATOM 1168 C CA . TRP A 1 154 ? -7.758 1.098 3.512 1.00 90.81 154 TRP A CA 1
ATOM 1169 C C . TRP A 1 154 ? -6.389 1.356 2.907 1.00 90.81 154 TRP A C 1
ATOM 1171 O O . TRP A 1 154 ? -5.509 1.882 3.584 1.00 90.81 154 TRP A O 1
ATOM 1181 N N . CYS A 1 155 ? -6.212 0.979 1.647 1.00 92.38 155 CYS A N 1
ATOM 1182 C CA . CYS A 1 155 ? -5.007 1.267 0.891 1.00 92.38 155 CYS A CA 1
ATOM 1183 C C . CYS A 1 155 ? -5.379 1.880 -0.455 1.00 92.38 155 CYS A C 1
ATOM 1185 O O . CYS A 1 155 ? -6.239 1.363 -1.173 1.00 92.38 155 CYS A O 1
ATOM 1187 N N . GLN A 1 156 ? -4.671 2.938 -0.822 1.00 92.25 156 GLN A N 1
ATOM 1188 C CA . GLN A 1 156 ? -4.697 3.528 -2.147 1.00 92.25 156 GLN A CA 1
ATOM 1189 C C . GLN A 1 156 ? -3.326 3.382 -2.796 1.00 92.25 156 GLN A C 1
ATOM 1191 O O . GLN A 1 156 ? -2.289 3.621 -2.181 1.00 92.25 156 GLN A O 1
ATOM 1196 N N . THR A 1 157 ? -3.334 2.978 -4.060 1.00 93.19 157 THR A N 1
ATOM 1197 C CA . THR A 1 157 ? -2.156 2.921 -4.920 1.00 93.19 157 THR A CA 1
ATOM 1198 C C . THR A 1 157 ? -2.386 3.784 -6.148 1.00 93.19 157 THR A C 1
ATOM 1200 O O . THR A 1 157 ? -3.455 3.716 -6.755 1.00 93.19 157 THR A O 1
ATOM 1203 N N . VAL A 1 158 ? -1.380 4.562 -6.541 1.00 92.50 158 VAL A N 1
ATOM 1204 C CA . VAL A 1 158 ? -1.387 5.372 -7.765 1.00 92.50 158 VAL A CA 1
ATOM 1205 C C . VAL A 1 158 ? -0.086 5.159 -8.530 1.00 92.50 158 VAL A C 1
ATOM 1207 O O . VAL A 1 158 ? 0.992 5.240 -7.945 1.00 92.50 158 VAL A O 1
ATOM 1210 N N . ALA A 1 159 ? -0.170 4.899 -9.834 1.00 92.31 159 ALA A N 1
ATOM 1211 C CA . ALA A 1 159 ? 1.002 4.891 -10.702 1.00 92.31 159 ALA A CA 1
ATOM 1212 C C . ALA A 1 159 ? 1.406 6.322 -11.065 1.00 92.31 159 ALA A C 1
ATOM 1214 O O . ALA A 1 159 ? 0.579 7.132 -11.486 1.00 92.31 159 ALA A O 1
ATOM 1215 N N . ILE A 1 160 ? 2.697 6.613 -10.941 1.00 88.19 160 ILE A N 1
ATOM 1216 C CA . ILE A 1 160 ? 3.296 7.851 -11.425 1.00 88.19 160 ILE A CA 1
ATOM 1217 C C . ILE A 1 160 ? 3.889 7.558 -12.799 1.00 88.19 160 ILE A C 1
ATOM 1219 O O . ILE A 1 160 ? 4.874 6.826 -12.914 1.00 88.19 160 ILE A O 1
ATOM 1223 N N . GLN A 1 161 ? 3.304 8.144 -13.838 1.00 73.06 161 GLN A N 1
ATOM 1224 C CA . GLN A 1 161 ? 3.945 8.205 -15.144 1.00 73.06 161 GLN A CA 1
ATOM 1225 C C . GLN A 1 161 ? 4.885 9.416 -15.139 1.00 73.06 161 GLN A C 1
ATOM 1227 O O . GLN A 1 161 ? 4.430 10.545 -14.952 1.00 73.06 161 GLN A O 1
ATOM 1232 N N . ALA A 1 162 ? 6.190 9.155 -15.234 1.00 51.50 162 ALA A N 1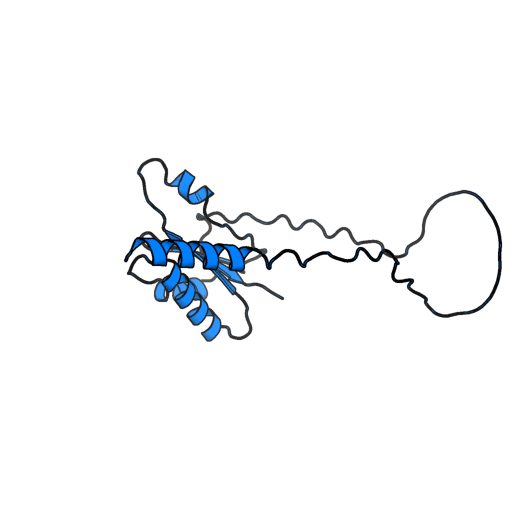
ATOM 1233 C CA . ALA A 1 162 ? 7.228 10.179 -15.347 1.00 51.50 162 ALA A CA 1
ATOM 1234 C C . ALA A 1 162 ? 7.485 10.528 -16.816 1.00 51.50 162 ALA A C 1
ATOM 1236 O O . ALA A 1 162 ? 7.398 9.598 -17.650 1.00 51.50 162 ALA A O 1
#

Secondary structure (DSSP, 8-state):
-HHHHHHHHHHHHHHHTTS-----------------------------------S---------------TTS--S-HHHHHHHHHHS-TT--HHHHHHHHHHHHHHH-TT-EEEEEEEE----TTTHHHHHHTS-PPP-STT-EEEEEETTEEEEEEEE--

pLDDT: mean 70.87, std 19.75, range [37.56, 96.56]

Sequence (162 aa):
MFKLNLIFIILYIFTLFKSNNCCGFPVQQSAPVCICGGGGGGYGCGGGGGGGGGCCGRKKREAIKPYFKGIENPCPQKEWKLILEKAINSNNDPITSTNAIHTSLFNHYPNNKFIVTCDKIIKKNKDEENNIKNLPNFSASGDGYCNIFNKNIWCQTVAIQA

Mean predicted aligned error: 18.14 Å

Nearest PDB structures (foldseek):
  8pr0-assembly1_G  TM=5.313E-01  e=4.122E-03  Homo sapiens
  8glv-assembly1_MK  TM=5.134E-01  e=2.455E-01  Chlamydomonas reinhardtii
  8bx8-assembly1_N  TM=4.640E-01  e=5.784E-01  Tetrahymena thermophila
  7k5b-assembly1_N  TM=4.640E-01  e=5.784E-01  Tetrahymena thermophila
  8bwy-assembly1_O  TM=5.145E-01  e=2.309E+00  Chlamydomonas reinhardtii